Protein AF-A0A9X0CGA6-F1 (afdb_monomer_lite)

Sequence (123 aa):
MLEWSDVHLLKFTARQSLPWKAPLVTSIKDNILSELDPSTVDQKTRLIRKRVESRAGQDWAQPEKVLSAEQVAEVVMEVILSENPNLRYQTNKQYCPDEIAAKLADITGNKSVDIIAKRFCAE

Organism: NCBI:txid174260

Foldseek 3Di:
DDDPVVVVVVDPDDLAEDAPDFAEPDCPVVVVVVPDDCPPPDPLRVVLVVQLVVLVVVQCVDDLRYDYPVLVVVQVVCSVPDPDHDNYDYSHCPHCVVLVVLVVVDVVSVSNVVVVCVRRRDD

Structure (mmCIF, N/CA/C/O backbone):
data_AF-A0A9X0CGA6-F1
#
_entry.id   AF-A0A9X0CGA6-F1
#
loop_
_atom_site.group_PDB
_atom_site.id
_atom_site.type_symbol
_atom_site.label_atom_id
_atom_site.label_alt_id
_atom_site.label_comp_id
_atom_site.label_asym_id
_atom_site.label_entity_id
_atom_site.label_seq_id
_atom_site.pdbx_PDB_ins_code
_atom_site.Cartn_x
_atom_site.Cartn_y
_atom_site.Cartn_z
_atom_site.occupancy
_atom_site.B_iso_or_equiv
_atom_site.auth_seq_id
_atom_site.auth_comp_id
_atom_site.auth_asym_id
_atom_site.auth_atom_id
_atom_site.pdbx_PDB_model_num
ATOM 1 N N . MET A 1 1 ? -12.638 -30.558 14.744 1.00 38.62 1 MET A N 1
ATOM 2 C CA . MET A 1 1 ? -13.846 -29.705 14.687 1.00 38.62 1 MET A CA 1
ATOM 3 C C . MET A 1 1 ? -13.627 -28.673 15.777 1.00 38.62 1 MET A C 1
ATOM 5 O O . MET A 1 1 ? -13.368 -29.121 16.880 1.00 38.62 1 MET A O 1
ATOM 9 N N . LEU A 1 2 ? -13.505 -27.376 15.459 1.00 42.97 2 LEU A N 1
ATOM 10 C CA . LEU A 1 2 ? -13.032 -26.359 16.418 1.00 42.97 2 LEU A CA 1
ATOM 11 C C . LEU A 1 2 ? -13.726 -26.511 17.779 1.00 42.97 2 LEU A C 1
ATOM 13 O O . LEU A 1 2 ? -14.953 -26.425 17.856 1.00 42.97 2 LEU A O 1
ATOM 17 N N . GLU A 1 3 ? -12.929 -26.747 18.824 1.00 32.72 3 GLU A N 1
ATOM 18 C CA . GLU A 1 3 ? -13.386 -26.549 20.192 1.00 32.72 3 GLU A CA 1
ATOM 19 C C . GLU A 1 3 ? -13.571 -25.053 20.421 1.00 32.72 3 GLU A C 1
ATOM 21 O O . GLU A 1 3 ? -12.799 -24.209 19.963 1.00 32.72 3 GLU A O 1
ATOM 26 N N . TRP A 1 4 ? -14.678 -24.725 21.071 1.00 40.25 4 TRP A N 1
ATOM 27 C CA . TRP A 1 4 ? -15.221 -23.380 21.070 1.00 40.25 4 TRP A CA 1
ATOM 28 C C . TRP A 1 4 ? -14.385 -22.399 21.906 1.00 40.25 4 TRP A C 1
ATOM 30 O O . TRP A 1 4 ? -14.409 -21.213 21.600 1.00 40.25 4 TRP A O 1
ATOM 40 N N . SER A 1 5 ? -13.605 -22.847 22.895 1.00 41.59 5 SER A N 1
ATOM 41 C CA . SER A 1 5 ? -12.896 -22.007 23.881 1.00 41.59 5 SER A CA 1
ATOM 42 C C . SER A 1 5 ? -11.737 -21.163 23.338 1.00 41.59 5 SER A C 1
ATOM 44 O O . SER A 1 5 ? -11.488 -20.081 23.858 1.00 41.59 5 SER A O 1
ATOM 46 N N . ASP A 1 6 ? -11.056 -21.571 22.270 1.00 45.62 6 ASP A N 1
ATOM 47 C CA . ASP A 1 6 ? -9.838 -20.864 21.826 1.00 45.62 6 ASP A CA 1
ATOM 48 C C . ASP A 1 6 ? -10.142 -19.653 20.935 1.00 45.62 6 ASP A C 1
ATOM 50 O O . ASP A 1 6 ? -9.379 -18.691 20.867 1.00 45.62 6 ASP A O 1
ATOM 54 N N . VAL A 1 7 ? -11.339 -19.627 20.349 1.00 52.69 7 VAL A N 1
ATOM 55 C CA . VAL A 1 7 ? -11.936 -18.416 19.777 1.00 52.69 7 VAL A CA 1
ATOM 56 C C . VAL A 1 7 ? -12.461 -17.497 20.899 1.00 52.69 7 VAL A C 1
ATOM 58 O O . VAL A 1 7 ? -12.574 -16.296 20.688 1.00 52.69 7 VAL A O 1
ATOM 61 N N . HIS A 1 8 ? -12.719 -17.986 22.125 1.00 43.47 8 HIS A N 1
ATOM 62 C CA . HIS A 1 8 ? -13.166 -17.134 23.249 1.00 43.47 8 HIS A CA 1
ATOM 63 C C . HIS A 1 8 ? -12.067 -16.200 23.791 1.00 43.47 8 HIS A C 1
ATOM 65 O O . HIS A 1 8 ? -12.380 -15.209 24.454 1.00 43.47 8 HIS A O 1
ATOM 71 N N . LEU A 1 9 ? -10.799 -16.419 23.425 1.00 41.22 9 LEU A N 1
ATOM 72 C CA . LEU A 1 9 ? -9.712 -15.449 23.611 1.00 41.22 9 LEU A CA 1
ATOM 73 C C . LEU A 1 9 ? -9.809 -14.222 22.677 1.00 41.22 9 LEU A C 1
ATOM 75 O O . LEU A 1 9 ? -8.986 -13.319 22.787 1.00 41.22 9 LEU A O 1
ATOM 79 N N . LEU A 1 10 ? -10.853 -14.105 21.840 1.00 44.12 10 LEU A N 1
ATOM 80 C CA . LEU A 1 10 ? -11.213 -12.858 21.140 1.00 44.12 10 LEU A CA 1
ATOM 81 C C . LEU A 1 10 ? -11.548 -11.673 22.077 1.00 44.12 10 LEU A C 1
ATOM 83 O O . LEU A 1 10 ? -11.791 -10.578 21.576 1.00 44.12 10 LEU A O 1
ATOM 87 N N . LYS A 1 11 ? -11.637 -11.853 23.407 1.00 42.00 11 LYS A N 1
ATOM 88 C CA . LYS A 1 11 ? -12.297 -10.875 24.302 1.00 42.00 11 LYS A CA 1
ATOM 89 C C . LYS A 1 11 ? -11.583 -10.495 25.608 1.00 42.00 11 LYS A C 1
ATOM 91 O O . LYS A 1 11 ? -12.070 -9.594 26.287 1.00 42.00 11 LYS A O 1
ATOM 96 N N . PHE A 1 12 ? -10.454 -11.096 25.987 1.00 36.44 12 PHE A N 1
ATOM 97 C CA . PHE A 1 12 ? -9.836 -10.809 27.293 1.00 36.44 12 PHE A CA 1
ATOM 98 C C . PHE A 1 12 ? -8.727 -9.735 27.216 1.00 36.44 12 PHE A C 1
ATOM 100 O O . PHE A 1 12 ? -7.562 -10.004 26.944 1.00 36.44 12 PHE A O 1
ATOM 107 N N . THR A 1 13 ? -9.138 -8.494 27.504 1.00 40.12 13 THR A N 1
ATOM 108 C CA . THR A 1 13 ? -8.343 -7.428 28.158 1.00 40.12 13 THR A CA 1
ATOM 109 C C . THR A 1 13 ? -7.294 -6.638 27.361 1.00 40.12 13 THR A C 1
ATOM 111 O O . THR A 1 13 ? -6.499 -5.916 27.956 1.00 40.12 13 THR A O 1
ATOM 114 N N . ALA A 1 14 ? -7.323 -6.650 26.030 1.00 40.38 14 ALA A N 1
ATOM 115 C CA . ALA A 1 14 ? -6.713 -5.578 25.236 1.00 40.38 14 ALA A CA 1
ATOM 116 C C . ALA A 1 14 ? -7.470 -5.425 23.914 1.00 40.38 14 ALA A C 1
ATOM 118 O O . ALA A 1 14 ? -7.447 -6.324 23.076 1.00 40.38 14 ALA A O 1
ATOM 119 N N . ARG A 1 15 ? -8.160 -4.294 23.720 1.00 50.41 15 ARG A N 1
ATOM 120 C CA . ARG A 1 15 ? -8.827 -3.959 22.450 1.00 50.41 15 ARG A CA 1
ATOM 121 C C . ARG A 1 15 ? -7.757 -3.652 21.397 1.00 50.41 15 ARG A C 1
ATOM 123 O O . ARG A 1 15 ? -7.399 -2.499 21.191 1.00 50.41 15 ARG A O 1
ATOM 130 N N . GLN A 1 16 ? -7.193 -4.685 20.776 1.00 49.00 16 GLN A N 1
ATOM 131 C CA . GLN A 1 16 ? -6.200 -4.521 19.718 1.00 49.00 16 GLN A CA 1
ATOM 132 C C . GLN A 1 16 ? -6.909 -4.378 18.373 1.00 49.00 16 GLN A C 1
ATOM 134 O O . GLN A 1 16 ? -7.522 -5.314 17.870 1.00 49.00 16 GLN A O 1
ATOM 139 N N . SER A 1 17 ? -6.832 -3.183 17.800 1.00 47.66 17 SER A N 1
ATOM 140 C CA . SER A 1 17 ? -7.282 -2.883 16.442 1.00 47.66 17 SER A CA 1
ATOM 141 C C . SER A 1 17 ? -6.101 -2.320 15.665 1.00 47.66 17 SER A C 1
ATOM 143 O O . SER A 1 17 ? -5.437 -1.393 16.129 1.00 47.66 17 SER A O 1
ATOM 145 N N . LEU A 1 18 ? -5.810 -2.898 14.500 1.00 50.81 18 LEU A N 1
ATOM 146 C CA . LEU A 1 18 ? -4.661 -2.497 13.690 1.00 50.81 18 LEU A CA 1
ATOM 147 C C . LEU A 1 18 ? -5.122 -1.603 12.530 1.00 50.81 18 LEU A C 1
ATOM 149 O O . LEU A 1 18 ? -5.820 -2.100 11.637 1.00 50.81 18 LEU A O 1
ATOM 153 N N . PRO A 1 19 ? -4.736 -0.312 12.501 1.00 49.81 19 PRO A N 1
ATOM 154 C CA . PRO A 1 19 ? -4.938 0.518 11.325 1.00 49.81 19 PRO A CA 1
ATOM 155 C C . PRO A 1 19 ? -3.990 0.060 10.209 1.00 49.81 19 PRO A C 1
ATOM 157 O O . PRO A 1 19 ? -2.767 0.090 10.366 1.00 49.81 19 PRO A O 1
ATOM 160 N N . TRP A 1 20 ? -4.543 -0.366 9.072 1.00 45.53 20 TRP A N 1
ATOM 161 C CA . TRP A 1 20 ? -3.753 -0.643 7.870 1.00 45.53 20 TRP A CA 1
ATOM 162 C C . TRP A 1 20 ? -3.368 0.683 7.215 1.00 45.53 20 TRP A C 1
ATOM 164 O O . TRP A 1 20 ? -4.239 1.381 6.693 1.00 45.53 20 TRP A O 1
ATOM 174 N N . LYS A 1 21 ? -2.081 1.046 7.286 1.00 56.41 21 LYS A N 1
ATOM 175 C CA . LYS A 1 21 ? -1.609 2.388 6.930 1.00 56.41 21 LYS A CA 1
ATOM 176 C C . LYS A 1 21 ? -1.340 2.525 5.433 1.00 56.41 21 LYS A C 1
ATOM 178 O O . LYS A 1 21 ? -0.461 1.870 4.879 1.00 56.41 21 LYS A O 1
ATOM 183 N N . ALA A 1 22 ? -2.090 3.426 4.816 1.00 59.97 22 ALA A N 1
ATOM 184 C CA . ALA A 1 22 ? -1.772 4.042 3.534 1.00 59.97 22 ALA A CA 1
ATOM 185 C C . ALA A 1 22 ? -0.710 5.156 3.706 1.00 59.97 22 ALA A C 1
ATOM 187 O O . ALA A 1 22 ? -0.351 5.467 4.847 1.00 59.97 22 ALA A O 1
ATOM 188 N N . PRO A 1 23 ? -0.194 5.760 2.617 1.00 67.12 23 PRO A N 1
ATOM 189 C CA . PRO A 1 23 ? 0.742 6.873 2.683 1.00 67.12 23 PRO A CA 1
ATOM 190 C C . PRO A 1 23 ? 0.208 7.987 3.581 1.00 67.12 23 PRO A C 1
ATOM 192 O O . PRO A 1 23 ? -0.923 8.446 3.420 1.00 67.12 23 PRO A O 1
ATOM 195 N N . LEU A 1 24 ? 1.037 8.389 4.539 1.00 72.94 24 LEU A N 1
ATOM 196 C CA . LEU A 1 24 ? 0.735 9.399 5.543 1.00 72.94 24 LEU A CA 1
ATOM 197 C C . LEU A 1 24 ? 1.802 10.484 5.458 1.00 72.94 24 LEU A C 1
ATOM 199 O O . LEU A 1 24 ? 2.999 10.171 5.437 1.00 72.94 24 LEU A O 1
ATOM 203 N N . VAL A 1 25 ? 1.377 11.745 5.442 1.00 75.56 25 VAL A N 1
ATOM 204 C CA . VAL A 1 25 ? 2.298 12.888 5.437 1.00 75.56 25 VAL A CA 1
ATOM 205 C C . VAL A 1 25 ? 3.054 12.936 6.768 1.00 75.56 25 VAL A C 1
ATOM 207 O O . VAL A 1 25 ? 2.526 13.374 7.785 1.00 75.56 25 VAL A O 1
ATOM 210 N N . THR A 1 26 ? 4.292 12.441 6.770 1.00 78.12 26 THR A N 1
ATOM 211 C CA . THR A 1 26 ? 5.210 12.430 7.921 1.00 78.12 26 THR A CA 1
ATOM 212 C C . THR A 1 26 ? 6.657 12.496 7.437 1.00 78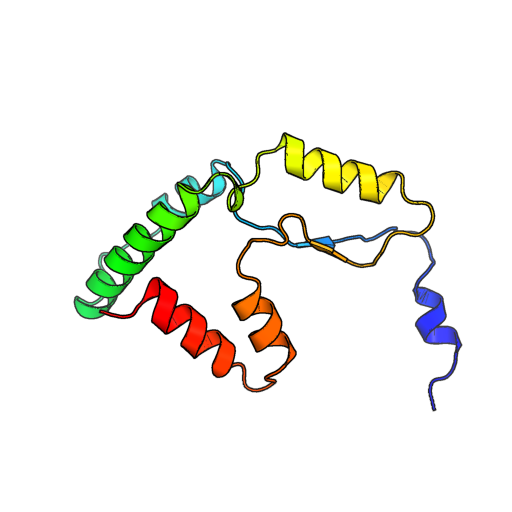.12 26 THR A C 1
ATOM 214 O O . THR A 1 26 ? 6.948 12.134 6.298 1.00 78.12 26 THR A O 1
ATOM 217 N N . SER A 1 27 ? 7.582 12.860 8.327 1.00 78.94 27 SER A N 1
ATOM 218 C CA . SER A 1 27 ? 9.028 12.854 8.054 1.00 78.94 27 SER A CA 1
ATOM 219 C C . SER A 1 27 ? 9.650 11.453 7.948 1.00 78.94 27 SER A C 1
ATOM 221 O O . SER A 1 27 ? 10.824 11.328 7.610 1.00 78.94 27 SER A O 1
ATOM 223 N N . ILE A 1 28 ? 8.887 10.379 8.206 1.00 78.31 28 ILE A N 1
ATOM 224 C CA . ILE A 1 28 ? 9.396 8.995 8.211 1.00 78.31 28 ILE A CA 1
ATOM 225 C C . ILE A 1 28 ? 10.039 8.634 6.867 1.00 78.31 28 ILE A C 1
ATOM 227 O O . ILE A 1 28 ? 11.099 8.013 6.836 1.00 78.31 28 ILE A O 1
ATOM 231 N N . LYS A 1 29 ? 9.414 9.039 5.755 1.00 75.06 29 LYS A N 1
ATOM 232 C CA . LYS A 1 29 ? 9.921 8.767 4.405 1.00 75.06 29 LYS A CA 1
ATOM 233 C C . LYS A 1 29 ? 11.294 9.403 4.186 1.00 75.06 29 LYS A C 1
ATOM 235 O O . LYS A 1 29 ? 12.199 8.730 3.702 1.00 75.06 29 LYS A O 1
ATOM 240 N N . ASP A 1 30 ? 11.434 10.673 4.545 1.00 78.44 30 ASP A N 1
ATOM 241 C CA . ASP A 1 30 ? 12.656 11.437 4.295 1.00 78.44 30 ASP A CA 1
ATOM 242 C C . ASP A 1 30 ? 13.820 10.895 5.131 1.00 78.44 30 ASP A C 1
ATOM 244 O O . ASP A 1 30 ? 14.921 10.720 4.609 1.00 78.44 30 ASP A O 1
ATOM 248 N N . ASN A 1 31 ? 13.549 10.510 6.383 1.00 80.62 31 ASN A N 1
ATOM 249 C CA . ASN A 1 31 ? 14.536 9.872 7.253 1.00 80.62 31 ASN A CA 1
ATOM 250 C C . ASN A 1 31 ? 15.050 8.553 6.649 1.00 80.62 31 ASN A C 1
ATOM 252 O O . ASN A 1 31 ? 16.257 8.370 6.527 1.00 80.62 31 ASN A O 1
ATOM 256 N N . ILE A 1 32 ? 14.156 7.670 6.187 1.00 78.75 32 ILE A N 1
ATOM 257 C CA . ILE A 1 32 ? 14.544 6.378 5.587 1.00 78.75 32 ILE A CA 1
ATOM 258 C C . ILE A 1 32 ? 15.359 6.578 4.304 1.00 78.75 32 ILE A C 1
ATOM 260 O O . ILE A 1 32 ? 16.349 5.886 4.076 1.00 78.75 32 ILE A O 1
ATOM 264 N N . LEU A 1 33 ? 14.954 7.519 3.447 1.00 76.81 33 LEU A N 1
ATOM 265 C CA . LEU A 1 33 ? 15.654 7.769 2.186 1.00 76.81 33 LEU A CA 1
ATOM 266 C C . LEU A 1 33 ? 17.055 8.358 2.394 1.00 76.81 33 LEU A C 1
ATOM 268 O O . LEU A 1 33 ? 17.923 8.126 1.553 1.00 76.81 33 LEU A O 1
ATOM 272 N N . SER A 1 34 ? 17.277 9.087 3.491 1.00 78.38 34 SER A N 1
ATOM 273 C CA . SER A 1 34 ? 18.576 9.690 3.811 1.00 78.38 34 SER A CA 1
ATOM 274 C C . SER A 1 34 ? 19.665 8.673 4.180 1.00 78.38 34 SER A C 1
ATOM 276 O O . SER A 1 34 ? 20.847 8.969 4.024 1.00 78.38 34 SER A O 1
ATOM 278 N N . GLU A 1 35 ? 19.283 7.464 4.602 1.00 79.00 35 GLU A N 1
ATOM 279 C CA . GLU A 1 35 ? 20.208 6.402 5.030 1.00 79.00 35 GLU A CA 1
ATOM 280 C C . GLU A 1 35 ? 20.601 5.435 3.898 1.00 79.00 35 GLU A C 1
ATOM 282 O O . GLU A 1 35 ? 21.453 4.565 4.079 1.00 79.00 35 GLU A O 1
ATOM 287 N N . LEU A 1 36 ? 19.993 5.561 2.715 1.00 77.56 36 LEU A N 1
ATOM 288 C CA . LEU A 1 36 ? 20.259 4.666 1.589 1.00 77.56 36 LEU A CA 1
ATOM 289 C C . LEU A 1 36 ? 21.560 5.039 0.872 1.00 77.56 36 LEU A C 1
ATOM 291 O O . LEU A 1 36 ? 21.636 6.095 0.246 1.00 77.56 36 LEU A O 1
ATOM 295 N N . ASP A 1 37 ? 22.537 4.128 0.859 1.00 80.12 37 ASP A N 1
ATOM 296 C CA . ASP A 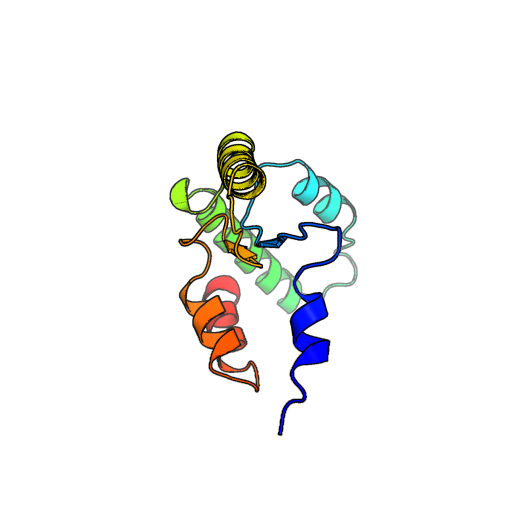1 37 ? 23.744 4.242 0.032 1.00 80.12 37 ASP A CA 1
ATOM 297 C C . ASP A 1 37 ? 23.501 3.692 -1.393 1.00 80.12 37 ASP A C 1
ATOM 299 O O . ASP A 1 37 ? 23.375 2.478 -1.584 1.00 80.12 37 ASP A O 1
ATOM 303 N N . PRO A 1 38 ? 23.446 4.547 -2.433 1.00 73.00 38 PRO A N 1
ATOM 304 C CA . PRO A 1 38 ? 23.228 4.104 -3.805 1.00 73.00 38 PRO A CA 1
ATOM 305 C C . PRO A 1 38 ? 24.505 3.596 -4.498 1.00 73.00 38 PRO A C 1
ATOM 307 O O . PRO A 1 38 ? 24.419 3.167 -5.653 1.00 73.00 38 PRO A O 1
ATOM 310 N N . SER A 1 39 ? 25.678 3.673 -3.856 1.00 80.12 39 SER A N 1
ATOM 311 C CA . SER A 1 39 ? 26.979 3.425 -4.494 1.00 80.12 39 SER A CA 1
ATOM 312 C C . SER A 1 39 ? 27.155 1.986 -4.999 1.00 80.12 39 SER A C 1
ATOM 314 O O . SER A 1 39 ? 27.841 1.757 -5.995 1.00 80.12 39 SER A O 1
ATOM 316 N N . THR A 1 40 ? 26.471 1.025 -4.376 1.00 81.50 40 THR A N 1
ATOM 317 C CA . THR A 1 40 ? 26.559 -0.414 -4.679 1.00 81.50 40 THR A CA 1
ATOM 318 C C . THR A 1 40 ? 25.514 -0.907 -5.688 1.00 81.50 40 THR A C 1
ATOM 320 O O . THR A 1 40 ? 25.552 -2.061 -6.113 1.00 81.50 40 THR A O 1
ATOM 323 N N . VAL A 1 41 ? 24.579 -0.047 -6.103 1.00 85.69 41 VAL A N 1
ATOM 324 C CA . VAL A 1 41 ? 23.416 -0.427 -6.918 1.00 85.69 41 VAL A CA 1
ATOM 325 C C . VAL A 1 41 ? 23.759 -0.392 -8.407 1.00 85.69 41 VAL A C 1
ATOM 327 O O . VAL A 1 41 ? 24.223 0.632 -8.900 1.00 85.69 41 VAL A O 1
ATOM 330 N N . ASP A 1 42 ? 23.486 -1.460 -9.161 1.00 90.38 42 ASP A N 1
ATOM 331 C CA . ASP A 1 42 ? 23.764 -1.525 -10.602 1.00 90.38 42 ASP A CA 1
ATOM 332 C C . ASP A 1 42 ? 22.907 -0.543 -11.438 1.00 90.38 42 ASP A C 1
ATOM 334 O O . ASP A 1 42 ? 21.894 0.006 -10.992 1.00 90.38 42 ASP A O 1
ATOM 338 N N . GLN A 1 43 ? 23.307 -0.306 -12.692 1.00 90.81 43 GLN A N 1
ATOM 339 C CA . GLN A 1 43 ? 22.643 0.668 -13.566 1.00 90.81 43 GLN A CA 1
ATOM 340 C C . GLN A 1 43 ? 21.160 0.360 -13.814 1.00 90.81 43 GLN A C 1
ATOM 342 O O . GLN A 1 43 ? 20.351 1.292 -13.830 1.00 90.81 43 GLN A O 1
ATOM 347 N N . LYS A 1 44 ? 20.791 -0.912 -13.994 1.00 90.75 44 LYS A N 1
ATOM 348 C CA . LYS A 1 44 ? 19.403 -1.307 -14.250 1.00 90.75 44 LYS A CA 1
ATOM 349 C C . LYS A 1 44 ? 18.551 -1.024 -13.019 1.00 90.75 44 LYS A C 1
ATOM 351 O O . LYS A 1 44 ? 17.492 -0.407 -13.137 1.00 90.75 44 LYS A O 1
ATOM 356 N N . THR A 1 45 ? 19.043 -1.391 -11.840 1.00 89.44 45 THR A N 1
ATOM 357 C CA . THR A 1 45 ? 18.342 -1.139 -10.578 1.00 89.44 45 THR A CA 1
ATOM 358 C C . THR A 1 45 ? 18.190 0.361 -10.306 1.00 89.44 45 THR A C 1
ATOM 360 O O . THR A 1 45 ? 17.112 0.799 -9.906 1.00 89.44 45 THR A O 1
ATOM 363 N N . ARG A 1 46 ? 19.188 1.195 -10.641 1.00 89.00 46 ARG A N 1
ATOM 364 C CA . ARG A 1 46 ? 19.062 2.666 -10.563 1.00 89.00 46 ARG A CA 1
ATOM 365 C C . ARG A 1 46 ? 17.959 3.226 -11.469 1.00 89.00 46 ARG A C 1
ATOM 367 O O . ARG A 1 46 ? 17.241 4.138 -11.062 1.00 89.00 46 ARG A O 1
ATOM 374 N N . LEU A 1 47 ? 17.805 2.698 -12.684 1.00 90.50 47 LEU A N 1
ATOM 375 C CA . LEU A 1 47 ? 16.740 3.120 -13.605 1.00 90.50 47 LEU A CA 1
ATOM 376 C C . LEU A 1 47 ? 15.352 2.693 -13.119 1.00 90.50 47 LEU A C 1
ATOM 378 O O . LEU A 1 47 ? 14.394 3.453 -13.248 1.00 90.50 47 LEU A O 1
ATOM 382 N N . ILE A 1 48 ? 15.234 1.489 -12.553 1.00 90.12 48 ILE A N 1
ATOM 383 C CA . ILE A 1 48 ? 13.990 1.035 -11.918 1.00 90.12 48 ILE A CA 1
ATOM 384 C C . ILE A 1 48 ? 13.660 1.940 -10.730 1.00 90.12 48 ILE A C 1
ATOM 386 O O . ILE A 1 48 ? 12.551 2.459 -10.667 1.00 90.12 48 ILE A O 1
ATOM 390 N N . ARG A 1 49 ? 14.630 2.223 -9.851 1.00 87.00 49 ARG A N 1
ATOM 391 C CA . ARG A 1 49 ? 14.443 3.118 -8.702 1.00 87.00 49 ARG A CA 1
ATOM 392 C C . ARG A 1 49 ? 13.891 4.483 -9.119 1.00 87.00 49 ARG A C 1
ATOM 394 O O . ARG A 1 49 ? 12.890 4.913 -8.562 1.00 87.00 49 ARG A O 1
ATOM 401 N N . LYS A 1 50 ? 14.476 5.126 -10.136 1.00 88.75 50 LYS A N 1
ATOM 402 C CA . LYS A 1 50 ? 13.985 6.422 -10.644 1.00 88.75 50 LYS A CA 1
ATOM 403 C C . LYS A 1 50 ? 12.533 6.360 -11.128 1.00 88.75 50 LYS A C 1
ATOM 405 O O . LYS A 1 50 ? 11.767 7.292 -10.894 1.00 88.75 50 LYS A O 1
ATOM 410 N N . ARG A 1 51 ? 12.140 5.269 -11.795 1.00 91.19 51 ARG A N 1
ATOM 411 C CA . ARG A 1 51 ? 10.752 5.063 -12.242 1.00 91.19 51 ARG A CA 1
ATOM 412 C C . ARG A 1 51 ? 9.804 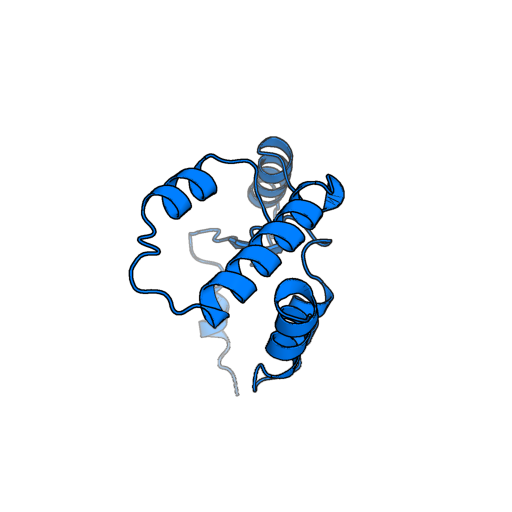4.876 -11.067 1.00 91.19 51 ARG A C 1
ATOM 414 O O . ARG A 1 51 ? 8.772 5.540 -11.023 1.00 91.19 51 ARG A O 1
ATOM 421 N N . VAL A 1 52 ? 10.186 4.040 -10.103 1.00 88.94 52 VAL A N 1
ATOM 422 C CA . VAL A 1 52 ? 9.424 3.829 -8.867 1.00 88.94 52 VAL A CA 1
ATOM 423 C C . VAL A 1 52 ? 9.238 5.157 -8.135 1.00 88.94 52 VAL A C 1
ATOM 425 O O . VAL A 1 52 ? 8.113 5.494 -7.792 1.00 88.94 52 VAL A O 1
ATOM 428 N N . GLU A 1 53 ? 10.301 5.946 -7.957 1.00 86.94 53 GLU A N 1
ATOM 429 C CA . GLU A 1 53 ? 10.244 7.258 -7.297 1.00 86.94 53 GLU A CA 1
ATOM 430 C C . GLU A 1 53 ? 9.329 8.240 -8.033 1.00 86.94 53 GLU A C 1
ATOM 432 O O . GLU A 1 53 ? 8.504 8.898 -7.402 1.00 86.94 53 GLU A O 1
ATOM 437 N N . SER A 1 54 ? 9.424 8.308 -9.363 1.00 89.06 54 SER A N 1
ATOM 438 C CA . SER A 1 54 ? 8.571 9.176 -10.179 1.00 89.06 54 SER A CA 1
ATOM 439 C C . SER A 1 54 ? 7.092 8.793 -10.072 1.00 89.06 54 SER A C 1
ATOM 441 O O . SER A 1 54 ? 6.250 9.648 -9.794 1.00 89.06 54 SER A O 1
ATOM 443 N N . ARG A 1 55 ? 6.768 7.506 -10.235 1.00 89.00 55 ARG A N 1
ATOM 444 C CA . ARG A 1 55 ? 5.384 7.010 -10.196 1.00 89.00 55 ARG A CA 1
ATOM 445 C C . ARG A 1 55 ? 4.801 7.048 -8.785 1.00 89.00 55 ARG A C 1
ATOM 447 O O . ARG A 1 55 ? 3.647 7.425 -8.609 1.00 89.00 55 ARG A O 1
ATOM 454 N N . ALA A 1 56 ? 5.610 6.757 -7.767 1.00 83.81 56 ALA A N 1
ATOM 455 C CA . ALA A 1 56 ? 5.228 6.992 -6.381 1.00 83.81 56 ALA A CA 1
ATOM 456 C C . ALA A 1 56 ? 4.962 8.484 -6.143 1.00 83.81 56 ALA A C 1
ATOM 458 O O . ALA A 1 56 ? 3.945 8.824 -5.559 1.00 83.81 56 ALA A O 1
ATOM 459 N N . GLY A 1 57 ? 5.802 9.392 -6.649 1.00 83.19 57 GLY A N 1
ATOM 460 C CA . GLY A 1 57 ? 5.553 10.834 -6.573 1.00 83.19 57 GLY A CA 1
ATOM 461 C C . GLY A 1 57 ? 4.195 11.247 -7.155 1.00 83.19 57 GLY A C 1
ATOM 462 O O . GLY A 1 57 ? 3.491 12.044 -6.544 1.00 83.19 57 GLY A O 1
ATOM 463 N N . GLN A 1 58 ? 3.785 10.654 -8.281 1.00 85.62 58 GLN A N 1
ATOM 464 C CA . GLN A 1 58 ? 2.464 10.888 -8.883 1.00 85.62 58 GLN A CA 1
ATOM 465 C C . GLN A 1 58 ? 1.310 10.395 -8.000 1.00 85.62 58 GLN A C 1
ATOM 467 O O . GLN A 1 58 ? 0.289 11.070 -7.901 1.00 85.62 58 GLN A O 1
ATOM 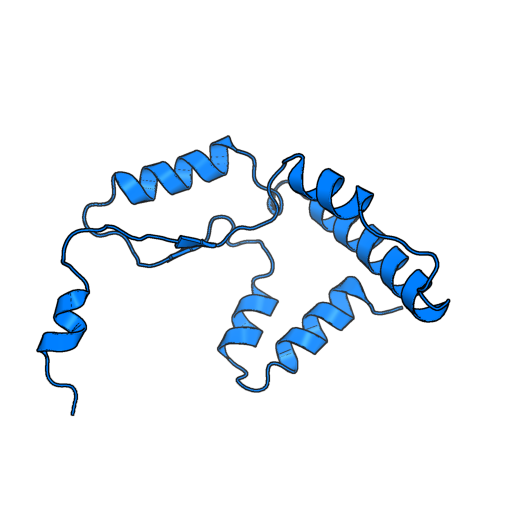472 N N . ASP A 1 59 ? 1.467 9.241 -7.349 1.00 80.94 59 ASP A N 1
ATOM 473 C CA . ASP A 1 59 ? 0.479 8.735 -6.390 1.00 80.94 59 ASP A CA 1
ATOM 474 C C . ASP A 1 59 ? 0.411 9.600 -5.122 1.00 80.94 59 ASP A C 1
ATOM 476 O O . ASP A 1 59 ? -0.668 9.799 -4.577 1.00 80.94 59 ASP A O 1
ATOM 480 N N . TRP A 1 60 ? 1.542 10.143 -4.661 1.00 77.31 60 TRP A N 1
ATOM 481 C CA . TRP A 1 60 ? 1.585 11.050 -3.508 1.00 77.31 60 TRP A CA 1
ATOM 482 C C . TRP A 1 60 ? 1.007 12.438 -3.813 1.00 77.31 60 TRP A C 1
ATOM 484 O O . TRP A 1 60 ? 0.595 13.147 -2.900 1.00 77.31 60 TRP A O 1
ATOM 494 N N . ALA A 1 61 ? 0.964 12.833 -5.085 1.00 82.38 61 ALA A N 1
ATOM 495 C CA . ALA A 1 61 ? 0.320 14.069 -5.515 1.00 82.38 61 ALA A CA 1
ATOM 496 C C . ALA A 1 61 ? -1.216 13.961 -5.572 1.00 82.38 61 ALA A C 1
ATOM 498 O O . ALA A 1 61 ? -1.876 14.975 -5.777 1.00 82.38 61 ALA A O 1
ATOM 499 N N . GLN A 1 62 ? -1.782 12.758 -5.410 1.00 83.31 62 GLN A N 1
ATOM 500 C CA . GLN A 1 62 ? -3.225 12.507 -5.423 1.00 83.31 62 GLN A CA 1
ATOM 501 C C . GLN A 1 62 ? -3.787 12.612 -3.994 1.00 83.31 62 GLN A C 1
ATOM 503 O O . GLN A 1 62 ? -3.520 11.722 -3.177 1.00 83.31 62 GLN A O 1
ATOM 508 N N . PRO A 1 63 ? -4.549 13.675 -3.659 1.00 77.19 63 PRO A N 1
ATOM 509 C CA . PRO A 1 63 ? -5.028 13.923 -2.296 1.00 77.19 63 PRO A CA 1
ATOM 510 C C . PRO A 1 63 ? -5.892 12.793 -1.730 1.00 77.19 63 PRO A C 1
ATOM 512 O O . PRO A 1 63 ? -5.934 12.577 -0.528 1.00 77.19 63 PRO A O 1
ATOM 515 N N . GLU A 1 64 ? -6.569 12.040 -2.588 1.00 79.81 64 GLU A N 1
ATOM 516 C CA . GLU A 1 64 ? -7.413 10.911 -2.212 1.00 79.81 64 GLU A CA 1
ATOM 517 C C . GLU A 1 64 ? -6.615 9.648 -1.826 1.00 79.81 64 GLU A C 1
ATOM 519 O O . GLU A 1 64 ? -7.118 8.751 -1.142 1.00 79.81 64 GLU A O 1
ATOM 524 N N . LYS A 1 65 ? -5.336 9.579 -2.219 1.00 75.12 65 LYS A N 1
ATOM 525 C CA . LYS A 1 65 ? -4.427 8.463 -1.909 1.00 75.12 65 LYS A CA 1
ATOM 526 C C . LYS A 1 65 ? -3.532 8.721 -0.701 1.00 75.12 65 LYS A C 1
ATOM 528 O O . LYS A 1 65 ? -2.983 7.760 -0.153 1.00 75.12 65 LYS A O 1
ATOM 533 N N . VAL A 1 66 ? -3.404 9.973 -0.271 1.00 81.50 66 VAL A N 1
ATOM 534 C CA . VAL A 1 66 ? -2.551 10.382 0.847 1.00 81.50 66 VAL A CA 1
ATOM 535 C C . VAL A 1 66 ? -3.413 10.872 1.995 1.00 81.50 66 VAL A C 1
ATOM 537 O O . VAL A 1 66 ? -4.254 11.743 1.816 1.00 81.50 66 VAL A O 1
ATOM 540 N N . LEU A 1 67 ? -3.189 10.322 3.184 1.00 82.25 67 LEU A N 1
ATOM 541 C CA . LEU A 1 67 ? -3.910 10.748 4.375 1.00 82.25 67 LEU A CA 1
ATOM 542 C C . LEU A 1 67 ? -3.149 11.838 5.131 1.00 82.25 67 LEU A C 1
ATOM 544 O O . LEU A 1 67 ? -1.914 11.829 5.192 1.00 82.25 67 LEU A O 1
ATOM 548 N N . SER A 1 68 ? -3.903 12.730 5.766 1.00 85.00 68 SER A N 1
ATOM 549 C CA . SER A 1 68 ? -3.416 13.624 6.813 1.00 85.00 68 SER A CA 1
ATOM 550 C C . SER A 1 68 ? -3.434 12.938 8.187 1.00 85.00 68 SER A C 1
ATOM 552 O O . SER A 1 68 ? -4.030 11.871 8.374 1.00 85.00 68 SER A O 1
ATOM 554 N N . ALA A 1 69 ? -2.771 13.550 9.171 1.00 85.19 69 ALA A N 1
ATOM 555 C CA . ALA A 1 69 ? -2.786 13.052 10.545 1.00 85.19 69 ALA A CA 1
ATOM 556 C C . ALA A 1 69 ? -4.200 13.091 11.146 1.00 85.19 69 ALA A C 1
ATOM 558 O O . ALA A 1 69 ? -4.586 12.174 11.867 1.00 85.19 69 ALA A O 1
ATOM 559 N N . GLU A 1 70 ? -4.981 14.113 10.800 1.00 88.69 70 GLU A N 1
ATOM 560 C CA . GLU A 1 70 ? -6.363 14.310 11.235 1.00 88.69 70 GLU A CA 1
ATOM 561 C C . GLU A 1 70 ? -7.264 13.183 10.721 1.00 88.69 70 GLU A C 1
ATOM 563 O O . GLU A 1 70 ? -7.968 12.561 11.509 1.00 88.69 70 GLU A O 1
ATOM 568 N N . GLN A 1 71 ? -7.162 12.829 9.435 1.00 85.62 71 GLN A N 1
ATOM 569 C CA . GLN A 1 71 ? -7.935 11.723 8.854 1.00 85.62 71 GLN A CA 1
ATOM 570 C C . GLN A 1 71 ? -7.600 10.377 9.511 1.00 85.62 71 GLN A C 1
ATOM 572 O O . GLN A 1 71 ? -8.471 9.534 9.719 1.00 85.62 71 GLN A O 1
ATOM 577 N N . VAL A 1 72 ? -6.332 10.156 9.873 1.00 86.31 72 VAL A N 1
ATOM 578 C CA . VAL A 1 72 ? -5.950 8.961 10.639 1.00 86.31 72 VAL A CA 1
ATOM 579 C C . VAL A 1 72 ? -6.498 9.024 12.065 1.00 86.31 72 VAL A C 1
ATOM 581 O O . VAL A 1 72 ? -6.964 8.005 12.574 1.00 86.31 72 VAL A O 1
ATOM 584 N N . ALA A 1 73 ? -6.464 10.192 12.709 1.00 87.12 73 ALA A N 1
ATOM 585 C CA . ALA A 1 73 ? -6.997 10.382 14.053 1.00 87.12 73 ALA A CA 1
ATOM 586 C C . ALA A 1 73 ? -8.509 10.124 14.111 1.00 87.12 73 ALA A C 1
ATOM 588 O O . ALA A 1 73 ? -8.970 9.502 15.064 1.00 87.12 73 ALA A O 1
ATOM 589 N N . GLU A 1 74 ? -9.265 10.509 13.082 1.00 88.56 74 GLU A N 1
ATOM 590 C CA . GLU A 1 74 ? -10.695 10.200 12.958 1.00 88.56 74 GLU A CA 1
ATOM 591 C C . GLU A 1 74 ? -10.954 8.690 12.954 1.00 88.56 74 GLU A C 1
ATOM 593 O O . GLU A 1 74 ? -11.772 8.205 13.735 1.00 88.56 74 GLU A O 1
ATOM 598 N N . VAL A 1 75 ? -10.199 7.926 12.155 1.00 86.12 75 VAL A N 1
ATOM 599 C CA . VAL A 1 75 ? -10.312 6.458 12.144 1.00 86.12 75 VAL A CA 1
ATOM 600 C C . VAL A 1 75 ? -9.952 5.881 13.513 1.00 86.12 75 VAL A C 1
ATOM 602 O O . VAL A 1 75 ? -10.640 4.999 14.015 1.00 86.12 75 VAL A O 1
ATOM 605 N N . VAL A 1 76 ? -8.896 6.382 14.160 1.00 86.69 76 VAL A N 1
ATOM 606 C CA . VAL A 1 76 ? -8.513 5.934 15.511 1.00 86.69 76 VAL A CA 1
ATOM 607 C C . VAL A 1 76 ? -9.618 6.228 16.531 1.00 86.69 76 VAL A C 1
ATOM 609 O O . VAL A 1 76 ? -9.916 5.375 17.367 1.00 86.69 76 VAL A O 1
ATOM 612 N N . MET A 1 77 ? -10.258 7.393 16.449 1.00 87.44 77 MET A N 1
ATOM 613 C CA . MET A 1 77 ? -11.387 7.752 17.307 1.00 87.44 77 MET A CA 1
ATOM 614 C C . MET A 1 77 ? -12.587 6.829 17.081 1.00 87.44 77 MET A C 1
ATOM 616 O O . MET A 1 77 ? -13.161 6.349 18.057 1.00 87.44 77 MET A O 1
ATOM 620 N N . GLU A 1 78 ? -12.925 6.516 15.826 1.00 86.31 78 GLU A N 1
ATOM 621 C CA . GLU A 1 78 ? -13.984 5.554 15.483 1.00 86.31 78 GLU A CA 1
ATOM 622 C C . GLU A 1 78 ? -13.722 4.184 16.126 1.00 86.31 78 GLU A C 1
ATOM 624 O O . GLU A 1 78 ? -14.618 3.581 16.715 1.00 86.31 78 GLU A O 1
ATOM 629 N N . VAL A 1 79 ? -12.473 3.713 16.079 1.00 85.50 79 VAL A N 1
ATOM 630 C CA . VAL A 1 79 ? -12.067 2.448 16.702 1.00 85.50 79 VAL A CA 1
ATOM 631 C C . VAL A 1 79 ? -12.234 2.476 18.220 1.00 85.50 79 VAL A C 1
ATOM 633 O O . VAL A 1 79 ? -12.782 1.532 18.791 1.00 85.50 79 VAL A O 1
ATOM 636 N N . ILE A 1 80 ? -11.748 3.528 18.886 1.00 84.81 80 ILE A N 1
ATOM 637 C CA . ILE A 1 80 ? -11.774 3.636 20.354 1.00 84.81 80 ILE A CA 1
ATOM 638 C C . ILE A 1 80 ? -13.213 3.701 20.873 1.00 84.81 80 ILE A C 1
ATOM 640 O O . ILE A 1 80 ? -13.529 3.082 21.893 1.00 84.81 80 ILE A O 1
ATOM 644 N N . LEU A 1 81 ? -14.066 4.449 20.170 1.00 88.06 81 LEU A N 1
ATOM 645 C CA . LEU A 1 81 ? -15.462 4.669 20.540 1.00 88.06 81 LEU A CA 1
ATOM 646 C C . LEU A 1 81 ? -16.392 3.527 20.106 1.00 88.06 81 LEU A C 1
ATOM 648 O O . LEU A 1 81 ? -17.528 3.472 20.571 1.00 88.06 81 LEU A O 1
ATOM 652 N N . SER A 1 82 ? -15.934 2.607 19.253 1.00 85.50 82 SER A N 1
ATOM 653 C CA . SER A 1 82 ? -16.735 1.461 18.826 1.00 85.50 82 SER A CA 1
ATOM 654 C C . SER A 1 82 ? -17.012 0.499 19.985 1.00 85.50 82 SER A C 1
ATOM 656 O O . SER A 1 82 ? -16.107 0.051 20.695 1.00 85.50 82 SER A O 1
ATOM 658 N N . GLU A 1 83 ? -18.282 0.130 20.149 1.00 85.31 83 GLU A N 1
ATOM 659 C CA . GLU A 1 83 ? -18.719 -0.852 21.147 1.00 85.31 83 GLU A CA 1
ATOM 660 C C . GLU A 1 83 ? -18.238 -2.274 20.813 1.00 85.31 83 GLU A C 1
ATOM 662 O O . GLU A 1 83 ? -17.989 -3.079 21.712 1.00 85.31 83 GLU A O 1
ATOM 667 N N . ASN A 1 84 ? -18.061 -2.574 19.522 1.00 83.38 84 ASN A N 1
ATOM 668 C CA . ASN A 1 84 ? -17.579 -3.859 19.019 1.00 83.38 84 ASN A CA 1
ATOM 669 C C . ASN A 1 84 ? -16.636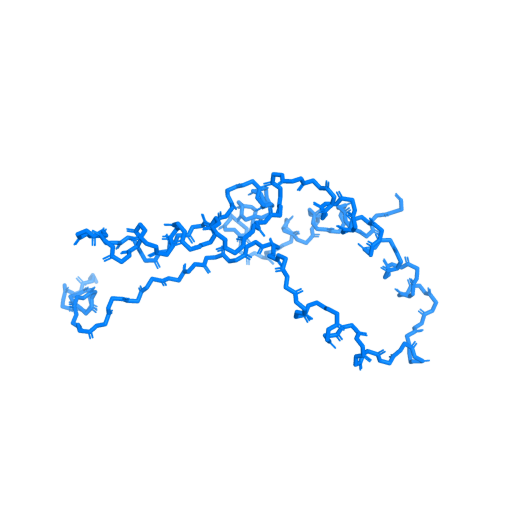 -3.631 17.824 1.00 83.38 84 ASN A C 1
ATOM 671 O O . ASN A 1 84 ? -17.057 -3.761 16.669 1.00 83.38 84 ASN A O 1
ATOM 675 N N . PRO A 1 85 ? -15.377 -3.227 18.073 1.00 80.06 85 PRO A N 1
ATOM 676 C CA . PRO A 1 85 ? -14.458 -2.883 17.003 1.00 80.06 85 PRO A CA 1
ATOM 677 C C . PRO A 1 85 ? -14.093 -4.111 16.168 1.00 80.06 85 PRO A C 1
ATOM 679 O O . PRO A 1 85 ? -13.845 -5.200 16.692 1.00 80.06 85 PRO A O 1
ATOM 682 N N . ASN A 1 86 ? -14.007 -3.918 14.852 1.00 79.94 86 ASN A N 1
ATOM 683 C CA . ASN A 1 86 ? -13.409 -4.917 13.973 1.00 79.94 86 ASN A CA 1
ATOM 684 C C . ASN A 1 86 ? -11.918 -5.086 14.299 1.00 79.94 86 ASN A C 1
ATOM 686 O O . ASN A 1 86 ? -11.245 -4.150 14.720 1.00 79.94 86 ASN A O 1
ATOM 690 N N . LEU A 1 87 ? -11.359 -6.261 14.006 1.00 79.12 87 LEU A N 1
ATOM 691 C CA . LEU A 1 87 ? -9.927 -6.513 14.216 1.00 79.12 87 LEU A CA 1
ATOM 692 C C . LEU A 1 87 ? -9.026 -5.562 13.397 1.00 79.12 87 LEU A C 1
ATOM 694 O O . LEU A 1 87 ? -7.905 -5.243 13.800 1.00 79.12 87 LEU A O 1
ATOM 698 N N . ARG A 1 88 ? -9.492 -5.127 12.219 1.00 79.25 88 ARG A N 1
ATOM 699 C CA . ARG A 1 88 ? -8.741 -4.264 11.300 1.00 79.25 88 ARG A CA 1
ATOM 700 C C . ARG A 1 88 ? -9.620 -3.157 10.746 1.00 79.25 88 ARG A C 1
ATOM 702 O O . ARG A 1 88 ? -10.748 -3.411 10.332 1.00 79.25 88 ARG A O 1
ATOM 709 N N . TYR A 1 89 ? -9.036 -1.967 10.661 1.00 81.12 89 TYR A N 1
ATOM 710 C CA . TYR A 1 89 ? -9.620 -0.802 10.008 1.00 81.12 89 TYR A CA 1
ATOM 711 C C . TYR A 1 89 ? -8.664 -0.331 8.918 1.00 81.12 89 TYR A C 1
ATOM 713 O O . TYR A 1 89 ? -7.482 -0.082 9.165 1.00 81.12 89 TYR A O 1
ATOM 721 N N . GLN A 1 90 ? -9.156 -0.249 7.686 1.00 79.44 90 GLN A N 1
ATOM 722 C CA . GLN A 1 90 ? -8.372 0.265 6.571 1.00 79.44 90 GLN A CA 1
ATOM 723 C C . GLN A 1 90 ? -8.499 1.786 6.544 1.00 79.44 90 GLN A C 1
ATOM 725 O O . GLN A 1 90 ? -9.589 2.298 6.297 1.00 79.44 90 GLN A O 1
ATOM 730 N N . THR A 1 91 ? -7.397 2.502 6.785 1.00 80.06 91 THR A N 1
ATOM 731 C CA . THR A 1 91 ? -7.439 3.969 6.906 1.00 80.06 91 THR A CA 1
ATOM 732 C C . THR A 1 91 ? -7.658 4.657 5.561 1.00 80.06 91 THR A C 1
ATOM 734 O O . THR A 1 91 ? -8.227 5.739 5.516 1.00 80.06 91 THR A O 1
ATOM 737 N N . ASN A 1 92 ? -7.245 4.030 4.452 1.00 82.75 92 ASN A N 1
ATOM 738 C CA . ASN A 1 92 ? -7.572 4.483 3.101 1.00 82.75 92 ASN A CA 1
ATOM 739 C C . ASN A 1 92 ? -8.027 3.306 2.229 1.00 82.75 92 ASN A C 1
ATOM 741 O O . ASN A 1 92 ? -7.222 2.450 1.851 1.00 82.75 92 ASN A O 1
ATOM 745 N N . LYS A 1 93 ? -9.316 3.279 1.881 1.00 81.69 93 LYS A N 1
ATOM 746 C CA . LYS A 1 93 ? -9.907 2.261 0.994 1.00 81.69 93 LYS A CA 1
ATOM 747 C C . LYS A 1 93 ? -9.485 2.424 -0.470 1.00 81.69 93 LYS A C 1
ATOM 749 O O . LYS A 1 93 ? -9.572 1.472 -1.237 1.00 81.69 93 LYS A O 1
ATOM 754 N N . GLN A 1 94 ? -9.022 3.611 -0.851 1.00 82.12 94 GLN A N 1
ATOM 755 C CA . GLN A 1 94 ? -8.585 3.934 -2.209 1.00 82.12 94 GLN A CA 1
ATOM 756 C C . GLN A 1 94 ? -7.107 3.606 -2.445 1.00 82.12 94 GLN A C 1
ATOM 758 O O . GLN A 1 94 ? -6.631 3.609 -3.582 1.00 82.12 94 GLN A O 1
ATOM 763 N N . TYR A 1 95 ? -6.364 3.293 -1.382 1.00 77.81 95 TYR A N 1
ATOM 764 C CA . TYR A 1 95 ? -4.965 2.924 -1.504 1.00 77.81 95 TYR A CA 1
ATOM 765 C C . TYR A 1 95 ? -4.812 1.465 -1.951 1.00 77.81 95 TYR A C 1
ATOM 767 O O . TYR A 1 95 ? -5.045 0.537 -1.178 1.00 77.81 95 TYR A O 1
ATOM 775 N N . CYS A 1 96 ? -4.398 1.287 -3.209 1.00 79.75 96 CYS A N 1
ATOM 776 C CA . CYS A 1 96 ? -4.064 -0.001 -3.830 1.00 79.75 96 CYS A CA 1
ATOM 777 C C . CYS A 1 96 ? -5.136 -1.109 -3.670 1.00 79.75 96 CYS A C 1
ATOM 779 O O . CYS A 1 96 ? -4.793 -2.226 -3.275 1.00 79.75 96 CYS A O 1
ATOM 781 N N . PRO A 1 97 ? -6.420 -0.858 -3.996 1.00 85.31 97 PRO A N 1
ATOM 782 C CA . PRO A 1 97 ? -7.488 -1.842 -3.789 1.00 85.31 97 PRO A CA 1
ATOM 783 C C . PRO A 1 97 ? -7.259 -3.144 -4.576 1.00 85.31 97 PRO A C 1
ATOM 785 O O . PRO A 1 97 ? -7.434 -4.232 -4.027 1.00 85.31 97 PRO A O 1
ATOM 788 N N . ASP A 1 98 ? -6.784 -3.041 -5.820 1.00 89.25 98 ASP A N 1
ATOM 789 C CA . ASP A 1 98 ? -6.540 -4.201 -6.688 1.00 89.25 98 ASP A CA 1
ATOM 790 C C . ASP A 1 98 ? -5.388 -5.078 -6.182 1.00 89.25 98 ASP A C 1
ATOM 792 O O . ASP A 1 98 ? -5.453 -6.305 -6.250 1.00 89.25 98 ASP A O 1
ATOM 796 N N . GLU A 1 99 ? -4.339 -4.459 -5.632 1.00 86.81 99 GLU A N 1
ATOM 797 C CA . GLU A 1 99 ? -3.196 -5.170 -5.054 1.00 86.81 99 GLU A CA 1
ATOM 798 C C . GLU A 1 99 ? -3.621 -5.965 -3.815 1.00 86.81 99 GLU A C 1
ATOM 800 O O . GLU A 1 99 ? -3.276 -7.140 -3.681 1.00 86.81 99 GLU A O 1
ATOM 805 N N . ILE A 1 100 ? -4.407 -5.342 -2.928 1.00 86.00 100 ILE A N 1
ATOM 806 C CA . ILE A 1 100 ? -4.918 -5.986 -1.714 1.00 86.00 100 ILE A CA 1
ATOM 807 C C . ILE A 1 100 ? -5.809 -7.173 -2.091 1.00 86.00 100 ILE A C 1
ATOM 809 O O . ILE A 1 100 ? -5.631 -8.266 -1.552 1.00 86.00 100 ILE A O 1
ATOM 813 N N . ALA A 1 101 ? -6.726 -6.987 -3.043 1.00 89.69 101 ALA A N 1
ATOM 814 C CA . ALA A 1 101 ? -7.590 -8.060 -3.522 1.00 89.69 101 ALA A CA 1
ATOM 815 C C . ALA A 1 101 ? -6.777 -9.215 -4.133 1.00 89.69 101 ALA A C 1
ATOM 817 O O . ALA A 1 101 ? -7.002 -10.378 -3.795 1.00 89.69 101 ALA A O 1
ATOM 818 N N . ALA A 1 102 ? -5.787 -8.905 -4.977 1.00 91.38 102 ALA A N 1
ATOM 819 C CA . ALA A 1 102 ? -4.926 -9.905 -5.600 1.00 91.38 102 ALA A CA 1
ATOM 820 C C . ALA A 1 102 ? -4.100 -10.690 -4.574 1.00 91.38 102 ALA A C 1
ATOM 822 O O . ALA A 1 102 ? -4.025 -11.914 -4.664 1.00 91.38 102 ALA A O 1
ATOM 823 N N . LYS A 1 103 ? -3.531 -10.010 -3.573 1.00 88.19 103 LYS A N 1
ATOM 824 C CA . LYS A 1 103 ? -2.738 -10.634 -2.505 1.00 88.19 103 LYS A CA 1
ATOM 825 C C . LYS A 1 103 ? -3.553 -11.610 -1.656 1.00 88.19 103 LYS A C 1
ATOM 827 O O . LYS A 1 103 ? -3.015 -12.608 -1.192 1.00 88.19 103 LYS A O 1
ATOM 832 N N . LEU A 1 104 ? -4.830 -11.313 -1.424 1.00 88.88 104 LEU A N 1
ATOM 833 C CA . LEU A 1 104 ? -5.715 -12.182 -0.646 1.00 88.88 104 LEU A CA 1
ATOM 834 C C . LEU A 1 104 ? -6.248 -13.362 -1.469 1.00 88.88 104 LEU A C 1
ATOM 836 O O . LEU A 1 104 ? -6.475 -14.433 -0.914 1.00 88.88 104 LEU A O 1
ATOM 840 N N . ALA A 1 105 ? -6.451 -13.173 -2.774 1.00 93.00 105 ALA A N 1
ATOM 841 C CA . ALA A 1 105 ? -7.015 -14.193 -3.656 1.00 93.00 105 ALA A CA 1
ATOM 842 C C . ALA A 1 105 ? -5.977 -15.182 -4.218 1.00 93.00 105 ALA A C 1
ATOM 844 O O . ALA A 1 105 ? -6.342 -16.292 -4.603 1.00 93.00 105 ALA A O 1
ATOM 845 N N . ASP A 1 106 ? -4.705 -14.791 -4.312 1.00 91.69 106 ASP A N 1
ATOM 846 C CA . ASP A 1 106 ? -3.623 -15.616 -4.854 1.00 91.69 106 ASP A CA 1
ATOM 847 C C . ASP A 1 106 ? -2.566 -15.919 -3.790 1.00 91.69 106 ASP A C 1
ATOM 849 O O . ASP A 1 106 ? -1.723 -15.082 -3.469 1.00 91.69 106 ASP A O 1
ATOM 853 N N . I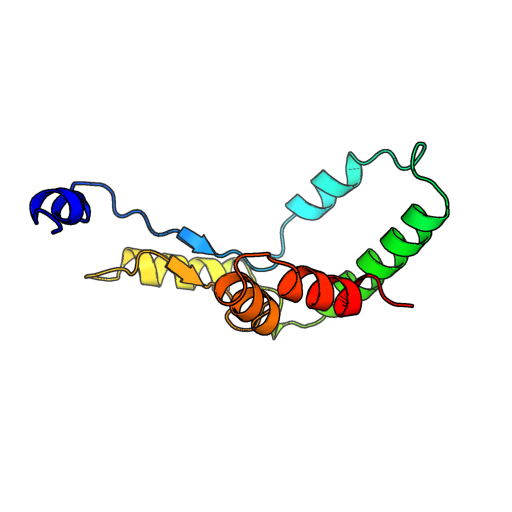LE A 1 107 ? -2.579 -17.158 -3.294 1.00 92.06 107 ILE A N 1
ATOM 854 C CA . ILE A 1 107 ? -1.640 -17.642 -2.274 1.00 92.06 107 ILE A CA 1
ATOM 855 C C . ILE A 1 107 ? -0.177 -17.625 -2.740 1.00 92.06 107 ILE A C 1
ATOM 857 O O . ILE A 1 107 ? 0.723 -17.534 -1.909 1.00 92.06 107 ILE A O 1
ATOM 861 N N . THR A 1 108 ? 0.078 -17.698 -4.051 1.00 94.81 108 THR A N 1
ATOM 862 C CA . THR A 1 108 ? 1.448 -17.636 -4.588 1.00 94.81 108 THR A CA 1
ATOM 863 C C . THR A 1 108 ? 1.999 -16.213 -4.576 1.00 94.81 108 THR A C 1
ATOM 865 O O . THR A 1 108 ? 3.210 -16.019 -4.604 1.00 94.81 108 THR A O 1
ATOM 868 N N . GLY A 1 109 ? 1.114 -15.213 -4.529 1.00 90.56 109 GLY A N 1
ATOM 869 C CA . GLY A 1 109 ? 1.462 -13.797 -4.555 1.00 90.56 109 GLY A CA 1
ATOM 870 C C . GLY A 1 109 ? 1.831 -13.255 -5.939 1.00 90.56 109 GLY A C 1
ATOM 871 O O . GLY A 1 109 ? 1.974 -12.037 -6.071 1.00 90.56 109 GLY A O 1
ATOM 872 N N . ASN A 1 110 ? 1.931 -14.096 -6.974 1.00 94.88 110 ASN A N 1
ATOM 873 C CA . ASN A 1 110 ? 2.364 -13.692 -8.316 1.00 94.88 110 ASN A CA 1
ATOM 874 C C . ASN A 1 110 ? 1.484 -12.581 -8.898 1.00 94.88 110 ASN A C 1
ATOM 876 O O . ASN A 1 110 ? 2.003 -11.588 -9.401 1.00 94.88 110 ASN A O 1
ATOM 880 N N . LYS A 1 111 ? 0.158 -12.666 -8.724 1.00 92.94 111 LYS A N 1
ATOM 881 C CA . LYS A 1 111 ? -0.756 -11.615 -9.206 1.00 92.94 111 LYS A CA 1
ATOM 882 C C . LYS A 1 111 ? -0.473 -10.253 -8.573 1.00 92.94 111 LYS A C 1
ATOM 884 O O . LYS A 1 111 ? -0.559 -9.231 -9.249 1.00 92.94 111 LYS A O 1
ATOM 889 N N . SER A 1 112 ? -0.139 -10.225 -7.282 1.00 92.50 112 SER A N 1
ATOM 890 C CA . SER A 1 112 ? 0.203 -8.973 -6.596 1.00 92.50 112 SER A CA 1
ATOM 891 C C . SER A 1 112 ? 1.522 -8.390 -7.118 1.00 92.50 112 SER A C 1
ATOM 893 O O . SER A 1 112 ? 1.607 -7.185 -7.351 1.00 92.50 112 SER A O 1
ATOM 895 N N . VAL A 1 113 ? 2.511 -9.248 -7.399 1.00 91.81 113 VAL A N 1
ATOM 896 C CA . VAL A 1 113 ? 3.798 -8.849 -7.987 1.00 91.81 113 VAL A CA 1
ATOM 897 C C . VAL A 1 113 ? 3.597 -8.267 -9.381 1.00 91.81 113 VAL A C 1
ATOM 899 O O . VAL A 1 113 ? 4.128 -7.195 -9.657 1.00 91.81 113 VAL A O 1
ATOM 902 N N . ASP A 1 114 ? 2.787 -8.901 -10.227 1.00 94.44 114 ASP A N 1
ATOM 903 C CA . ASP A 1 114 ? 2.509 -8.422 -11.584 1.00 94.44 114 ASP A CA 1
ATOM 904 C C . ASP A 1 114 ? 1.839 -7.041 -11.581 1.00 94.44 114 ASP A C 1
ATOM 906 O O . ASP A 1 114 ? 2.215 -6.157 -12.356 1.00 94.44 114 ASP A O 1
ATOM 910 N N . ILE A 1 115 ? 0.881 -6.817 -10.672 1.00 92.94 115 ILE A N 1
ATOM 911 C CA . ILE A 1 115 ? 0.206 -5.521 -10.509 1.00 92.94 115 ILE A CA 1
ATOM 912 C C . ILE A 1 115 ? 1.209 -4.437 -10.095 1.00 92.94 115 ILE A C 1
ATOM 914 O O . ILE A 1 115 ? 1.259 -3.375 -10.722 1.00 92.94 115 ILE A O 1
ATOM 918 N N . ILE A 1 116 ? 2.031 -4.698 -9.073 1.00 90.31 116 ILE A N 1
ATOM 919 C CA . ILE A 1 116 ? 3.035 -3.741 -8.581 1.00 90.31 116 ILE A CA 1
ATOM 920 C C . ILE A 1 116 ? 4.096 -3.480 -9.653 1.00 90.31 116 ILE A C 1
ATOM 922 O O . ILE A 1 116 ? 4.439 -2.325 -9.909 1.00 90.31 116 ILE A O 1
ATOM 926 N N . ALA A 1 117 ? 4.591 -4.525 -10.317 1.00 91.56 117 ALA A N 1
ATOM 927 C CA . ALA A 1 117 ? 5.598 -4.414 -11.362 1.00 91.56 117 ALA A CA 1
ATOM 928 C C . ALA A 1 117 ? 5.078 -3.590 -12.544 1.00 91.56 117 ALA A C 1
ATOM 930 O O . ALA A 1 117 ? 5.757 -2.667 -12.994 1.00 91.56 117 ALA A O 1
ATOM 931 N N . LYS A 1 118 ? 3.844 -3.844 -12.996 1.00 91.75 118 LYS A N 1
ATOM 932 C CA . LYS A 1 118 ? 3.196 -3.038 -14.037 1.00 91.75 118 LYS A CA 1
ATOM 933 C C . LYS A 1 118 ? 3.051 -1.580 -13.604 1.00 91.75 118 LYS A C 1
ATOM 935 O O . LYS A 1 118 ? 3.343 -0.671 -14.383 1.00 91.75 118 LYS A O 1
ATOM 940 N N . ARG A 1 119 ? 2.633 -1.351 -12.356 1.00 87.38 119 ARG A N 1
ATOM 941 C CA . ARG A 1 119 ? 2.394 -0.009 -11.823 1.00 87.38 119 ARG A CA 1
ATOM 942 C C . ARG A 1 119 ? 3.675 0.791 -11.638 1.00 87.38 119 ARG A C 1
ATOM 944 O O . ARG A 1 119 ? 3.697 1.941 -12.052 1.00 87.38 119 ARG A O 1
ATOM 951 N N . PHE A 1 120 ? 4.742 0.222 -11.086 1.00 86.12 120 PHE A N 1
ATOM 952 C CA . PHE A 1 120 ? 5.920 0.992 -10.662 1.00 86.12 120 PHE A CA 1
ATOM 953 C C . PHE A 1 120 ? 7.198 0.718 -11.463 1.00 86.12 120 PHE A C 1
ATOM 955 O O . PHE A 1 120 ? 8.060 1.592 -11.536 1.00 86.12 120 PHE A O 1
ATOM 962 N N . CYS A 1 121 ? 7.321 -0.460 -12.079 1.00 86.56 121 CYS A N 1
ATOM 963 C CA . CYS A 1 121 ? 8.582 -0.939 -12.655 1.00 86.56 121 CYS A CA 1
ATOM 964 C C . CYS A 1 121 ? 8.570 -1.079 -14.181 1.00 86.56 121 CYS A C 1
ATOM 966 O O . CYS A 1 121 ? 9.646 -1.183 -14.766 1.00 86.56 121 CYS A O 1
ATOM 968 N N . ALA A 1 122 ? 7.398 -1.109 -14.824 1.00 85.12 122 ALA A N 1
ATOM 969 C CA . ALA A 1 122 ? 7.292 -1.201 -16.280 1.00 85.12 122 ALA A CA 1
ATOM 970 C C . ALA A 1 122 ? 8.008 -0.029 -16.977 1.00 85.12 122 ALA A C 1
ATOM 972 O O . ALA A 1 122 ? 8.182 1.042 -16.390 1.00 85.12 122 ALA A O 1
ATOM 973 N N . GLU A 1 123 ? 8.475 -0.244 -18.207 1.00 70.12 123 GLU A N 1
ATOM 974 C CA . GLU A 1 123 ? 8.960 0.839 -19.080 1.00 70.12 123 GLU A CA 1
ATOM 975 C C . GLU A 1 123 ? 7.801 1.724 -19.540 1.00 70.12 123 GLU A C 1
ATOM 977 O O . GLU A 1 123 ? 6.702 1.175 -19.784 1.00 70.12 123 GLU A O 1
#

pLDDT: mean 77.54, std 16.25, range [32.72, 94.88]

Secondary structure (DSSP, 8-state):
---GGGTGGGSSS----EEEPPPB-STHHHHHHHT--GGG--HHHHHHHHHHHHHHHHHHT-TTTSB-HHHHHHHHHHHHH-SS--SEEES-TTSSHHHHHHHHH-TT-HHHHHHHIIIII--

Radius of gyration: 19.01 Å; chains: 1; bounding box: 46×44×47 Å